Protein AF-A0A8S8XII8-F1 (afdb_monomer)

Solvent-accessible surface area (backbone atoms only — not comparable to full-atom values): 5338 Å² total; per-residue (Å²): 93,66,47,87,76,76,74,64,40,82,79,42,39,60,41,43,30,39,20,57,73,83,46,82,67,41,78,43,48,67,51,50,102,86,35,84,66,51,17,30,47,53,76,57,83,85,50,93,39,52,55,46,67,75,44,38,41,49,73,48,74,84,70,91,62,74,43,41,38,40,39,34,37,25,38,62,82,76,71,43,76,75,46,77,49,78,45,77,44,120

Mean predicted aligned error: 7.66 Å

Foldseek 3Di:
DAQPDDAFPVPFFKWKWKDKQPDDTDTADADDPVRPAQHKDKPPNVDRGTDGHGIDMDGHHDDPDWIKMWMWMARPVVRDTSDIDIDTDD

Nearest PDB structures (foldseek):
  6df3-assembly1_L  TM=5.464E-01  e=1.966E+00  Homo sapiens
  3dlq-assembly1_R  TM=5.939E-01  e=3.766E+00  Homo sapiens
  6weo-assembly11_S  TM=4.744E-01  e=1.207E+00  Mus musculus
  3dgc-assembly2_S  TM=4.590E-01  e=3.379E+00  Homo sapiens
  8vse-assembly1_B  TM=5.070E-01  e=4.937E+00  Homo sapiens

Radius of gyration: 12.89 Å; Cα contacts (8 Å, |Δi|>4): 185; chains: 1; bounding box: 33×28×31 Å

pLDDT: mean 74.76, std 11.41, range [42.47, 87.94]

Sequence (90 aa):
MTMDSGSDLGWASITIKASVDGAASSTVPMCDDTTTENCWSSTDSDDTAAWNVGEAITVDTDCSGVCTVTVNVLNSREGTTLDTTVVDVE

Secondary structure (DSSP, 8-state):
-B--S----TTPBEEEEEEETTPPPEEEPBP-SS--SS-EEESSTT-SSB--TT-BEEE----SSSEEEEEEEEETTT--EEEEEEEEE-

Structure (mmCIF, N/CA/C/O backbone):
data_AF-A0A8S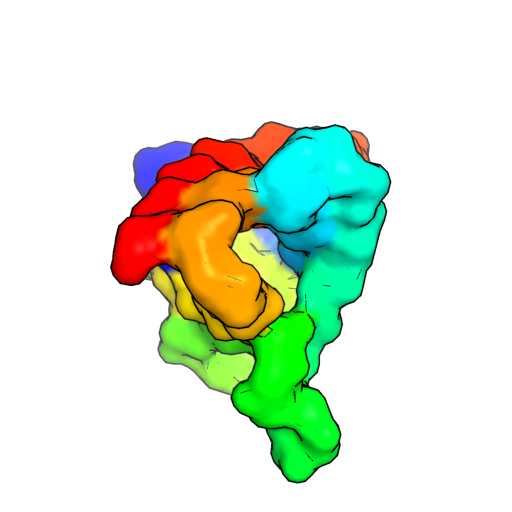8XII8-F1
#
_entry.id   AF-A0A8S8XII8-F1
#
loop_
_atom_site.group_PDB
_atom_site.id
_atom_site.type_symbol
_atom_site.label_atom_id
_atom_site.label_alt_id
_atom_site.label_comp_id
_atom_site.label_asym_id
_atom_site.label_entity_id
_atom_site.label_seq_id
_atom_site.pdbx_PDB_ins_code
_atom_site.Cartn_x
_atom_site.Cartn_y
_atom_site.Cartn_z
_atom_site.occupancy
_atom_site.B_iso_or_equiv
_atom_site.auth_seq_id
_atom_site.auth_comp_id
_atom_site.auth_asym_id
_atom_site.auth_atom_id
_atom_site.pdbx_PDB_model_num
ATOM 1 N N . MET A 1 1 ? 0.096 -8.084 -5.932 1.00 68.75 1 MET A N 1
ATOM 2 C CA . MET A 1 1 ? -0.279 -7.259 -7.108 1.00 68.75 1 MET A CA 1
ATOM 3 C C . MET A 1 1 ? 0.974 -6.978 -7.932 1.00 68.75 1 MET A C 1
ATOM 5 O O . MET A 1 1 ? 2.038 -6.852 -7.332 1.00 68.75 1 MET A O 1
ATOM 9 N N . THR A 1 2 ? 0.878 -6.952 -9.265 1.00 61.94 2 THR A N 1
ATOM 10 C CA . THR A 1 2 ? 2.009 -6.739 -10.195 1.00 61.94 2 THR A CA 1
ATOM 11 C C . THR A 1 2 ? 1.809 -5.452 -10.989 1.00 61.94 2 THR A C 1
ATOM 13 O O . THR A 1 2 ? 0.686 -5.133 -11.372 1.00 61.94 2 THR A O 1
ATOM 16 N N . MET A 1 3 ? 2.881 -4.686 -11.221 1.00 56.81 3 MET A N 1
ATOM 17 C CA . MET A 1 3 ? 2.798 -3.499 -12.075 1.00 56.81 3 MET A CA 1
ATOM 18 C C . MET A 1 3 ? 2.723 -3.928 -13.545 1.00 56.81 3 MET A C 1
ATOM 20 O O . MET A 1 3 ? 3.745 -4.213 -14.168 1.00 56.81 3 MET A O 1
ATOM 24 N N . ASP A 1 4 ? 1.511 -3.946 -14.097 1.00 54.22 4 ASP A N 1
ATOM 25 C CA . ASP A 1 4 ? 1.264 -4.391 -15.476 1.00 54.22 4 ASP A CA 1
ATOM 26 C C . ASP A 1 4 ? 1.344 -3.240 -16.504 1.00 54.22 4 ASP A C 1
ATOM 28 O O . ASP A 1 4 ? 1.367 -3.470 -17.716 1.00 54.22 4 ASP A O 1
ATOM 32 N N . SER A 1 5 ? 1.410 -1.983 -16.043 1.00 42.47 5 SER A N 1
ATOM 33 C CA . SER A 1 5 ? 1.589 -0.803 -16.897 1.00 42.47 5 SER A CA 1
ATOM 34 C C . SER A 1 5 ? 2.168 0.387 -16.128 1.00 42.47 5 SER A C 1
ATOM 36 O O . SER A 1 5 ? 1.685 0.716 -15.049 1.00 42.47 5 SER A O 1
ATOM 38 N N . GLY A 1 6 ? 3.164 1.060 -16.707 1.00 49.38 6 GLY A N 1
ATOM 39 C CA . GLY A 1 6 ? 3.843 2.214 -16.115 1.00 49.38 6 GLY A CA 1
ATOM 40 C C . GLY A 1 6 ? 5.234 2.403 -16.721 1.00 49.38 6 GLY A C 1
ATOM 41 O O . GLY A 1 6 ? 5.759 1.498 -17.365 1.00 49.38 6 GLY A O 1
ATOM 42 N N . SER A 1 7 ? 5.816 3.590 -16.562 1.00 48.12 7 SER A N 1
ATOM 43 C CA . SER A 1 7 ? 7.266 3.772 -16.718 1.00 48.12 7 SER A CA 1
ATOM 44 C C . SER A 1 7 ? 7.928 3.370 -15.404 1.00 48.12 7 SER A C 1
ATOM 46 O O . SER A 1 7 ? 7.331 3.634 -14.360 1.00 48.12 7 SER A O 1
ATOM 48 N N . ASP A 1 8 ? 9.141 2.803 -15.436 1.00 50.53 8 ASP A N 1
ATOM 49 C CA . ASP A 1 8 ? 9.925 2.573 -14.214 1.00 50.53 8 ASP A CA 1
ATOM 50 C C . ASP A 1 8 ? 9.914 3.838 -13.364 1.00 50.53 8 ASP A C 1
ATOM 52 O O . ASP A 1 8 ? 10.357 4.907 -13.805 1.00 50.53 8 ASP A O 1
ATOM 56 N N . LEU A 1 9 ? 9.372 3.725 -12.150 1.00 56.06 9 LEU A N 1
ATOM 57 C CA . LEU A 1 9 ? 9.362 4.852 -11.235 1.00 56.06 9 LEU A CA 1
ATOM 58 C C . LEU A 1 9 ? 10.778 5.179 -10.783 1.00 56.06 9 LEU A C 1
ATOM 60 O O . LEU A 1 9 ? 10.984 6.338 -10.437 1.00 56.06 9 LEU A O 1
ATOM 64 N N . GLY A 1 10 ? 11.708 4.205 -10.827 1.00 51.16 10 GLY A N 1
ATOM 65 C CA . GLY A 1 10 ? 13.184 4.274 -10.818 1.00 51.16 10 GLY A CA 1
ATOM 66 C C . GLY A 1 10 ? 13.878 5.061 -9.694 1.00 51.16 10 GLY A C 1
ATOM 67 O O . GLY A 1 10 ? 15.090 4.971 -9.529 1.00 51.16 10 GLY A O 1
ATOM 68 N N . TRP A 1 11 ? 13.131 5.910 -8.994 1.00 48.16 11 TRP A N 1
ATOM 69 C CA . TRP A 1 11 ? 13.526 6.960 -8.056 1.00 48.16 11 TRP A CA 1
ATOM 70 C C . TRP A 1 11 ? 12.311 7.610 -7.350 1.00 48.16 11 TRP A C 1
ATOM 72 O O . TRP A 1 11 ? 12.506 8.397 -6.422 1.00 48.16 11 TRP A O 1
ATOM 82 N N . ALA A 1 12 ? 11.061 7.343 -7.758 1.00 54.66 12 ALA A N 1
ATOM 83 C CA . ALA A 1 12 ? 9.865 7.809 -7.054 1.00 54.66 12 ALA A CA 1
ATOM 84 C C . ALA A 1 12 ? 9.373 6.766 -6.041 1.00 54.66 12 ALA A C 1
ATOM 86 O O . ALA A 1 12 ? 9.174 5.603 -6.382 1.00 54.66 12 ALA A O 1
ATOM 87 N N . SER A 1 13 ? 9.159 7.209 -4.798 1.00 69.94 13 SER A N 1
ATOM 88 C CA . SER A 1 13 ? 8.670 6.350 -3.727 1.00 69.94 13 SER A CA 1
ATOM 89 C C . SER A 1 13 ? 7.186 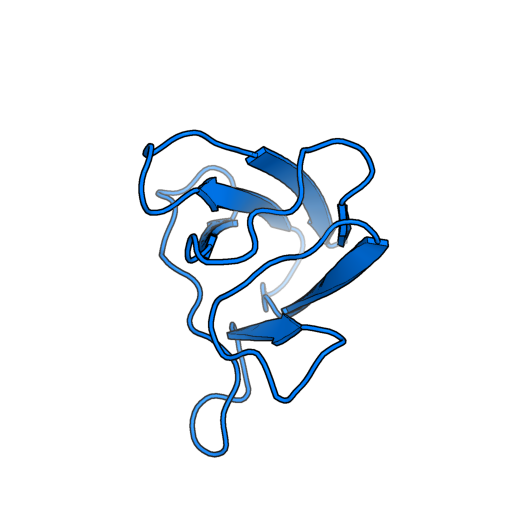6.029 -3.882 1.00 69.94 13 SER A C 1
ATOM 91 O O . SER A 1 13 ? 6.383 6.908 -4.222 1.00 69.94 13 SER A O 1
ATOM 93 N N . ILE A 1 14 ? 6.788 4.802 -3.564 1.00 76.56 14 ILE A N 1
ATOM 94 C CA . ILE A 1 14 ? 5.373 4.423 -3.478 1.00 76.56 14 ILE A CA 1
ATOM 95 C C . ILE A 1 14 ? 4.817 4.592 -2.062 1.00 76.56 14 ILE A C 1
ATOM 97 O O . ILE A 1 14 ? 5.518 4.425 -1.069 1.00 76.56 14 ILE A O 1
ATOM 101 N N . THR A 1 15 ? 3.536 4.943 -1.973 1.00 82.38 15 THR A N 1
ATOM 102 C CA . THR A 1 15 ? 2.767 4.912 -0.725 1.00 82.38 15 THR A CA 1
ATOM 103 C C . THR A 1 15 ? 1.633 3.915 -0.891 1.00 82.38 15 THR A C 1
ATOM 105 O O . THR A 1 15 ? 0.787 4.087 -1.769 1.00 82.38 15 THR A O 1
ATOM 108 N N . ILE A 1 16 ? 1.580 2.906 -0.025 1.00 83.62 16 ILE A N 1
ATOM 109 C CA . ILE A 1 16 ? 0.471 1.953 0.023 1.00 83.62 16 ILE A CA 1
ATOM 110 C C . ILE A 1 16 ? -0.583 2.467 0.997 1.00 83.62 16 ILE A C 1
ATOM 112 O O . ILE A 1 16 ? -0.266 2.857 2.122 1.00 83.62 16 ILE A O 1
ATOM 116 N N . LYS A 1 17 ? -1.845 2.481 0.571 1.00 86.44 17 LYS A N 1
ATOM 117 C CA . LYS A 1 17 ? -2.990 2.808 1.422 1.00 86.44 17 LYS A CA 1
ATOM 118 C C . LYS A 1 17 ? -4.035 1.710 1.360 1.00 86.44 17 LYS A C 1
ATOM 120 O O . LYS A 1 17 ? -4.471 1.364 0.271 1.00 86.44 17 LYS A O 1
ATOM 125 N N . ALA A 1 18 ? -4.493 1.234 2.509 1.00 84.62 18 ALA A N 1
ATOM 126 C CA . ALA A 1 18 ? -5.554 0.237 2.596 1.00 84.62 18 ALA A CA 1
ATOM 127 C C . ALA A 1 18 ? -6.773 0.787 3.341 1.00 84.62 18 ALA A C 1
ATOM 129 O O . ALA A 1 18 ? -6.641 1.587 4.270 1.00 84.62 18 ALA A O 1
ATOM 130 N N . SER A 1 19 ? -7.962 0.358 2.935 1.00 85.94 19 SER A N 1
ATOM 131 C CA . SER A 1 19 ? -9.225 0.585 3.643 1.00 85.94 19 SER A CA 1
ATOM 132 C C . SER A 1 19 ? -10.000 -0.719 3.745 1.00 85.94 19 SER A C 1
ATOM 134 O O . SER A 1 19 ? -10.028 -1.479 2.781 1.00 85.94 19 SER A O 1
ATOM 136 N N . VAL A 1 20 ? -10.676 -0.927 4.870 1.00 84.81 20 VAL A N 1
ATOM 137 C CA . VAL A 1 20 ? -11.550 -2.083 5.111 1.00 84.81 20 VAL A CA 1
ATOM 138 C C . VAL A 1 20 ? -13.000 -1.604 5.115 1.00 84.81 20 VAL A C 1
ATOM 140 O O . VAL A 1 20 ? -13.293 -0.567 5.709 1.00 84.81 20 VAL A O 1
ATOM 143 N N . ASP A 1 21 ? -13.888 -2.309 4.416 1.00 85.25 21 ASP A N 1
ATOM 144 C CA . ASP A 1 21 ? -15.339 -2.062 4.365 1.00 85.25 21 ASP A CA 1
ATOM 145 C C . ASP A 1 21 ? -15.728 -0.613 4.011 1.00 85.25 21 ASP A C 1
ATOM 147 O O . ASP A 1 21 ? -16.685 -0.038 4.534 1.00 85.25 21 ASP A O 1
ATOM 151 N N . GLY A 1 22 ? -14.950 0.020 3.128 1.00 80.00 22 GLY A N 1
ATOM 152 C CA . GLY A 1 22 ? -15.171 1.411 2.716 1.00 80.00 22 GLY A CA 1
ATOM 153 C C . GLY A 1 22 ? -14.841 2.458 3.789 1.00 80.00 22 GLY A C 1
ATOM 154 O O . GLY A 1 22 ? -15.202 3.627 3.631 1.00 80.00 22 GLY A O 1
ATOM 155 N N . ALA A 1 23 ? -14.157 2.071 4.871 1.00 83.94 23 ALA A N 1
ATOM 156 C CA . ALA A 1 23 ? -13.631 2.998 5.867 1.00 83.94 2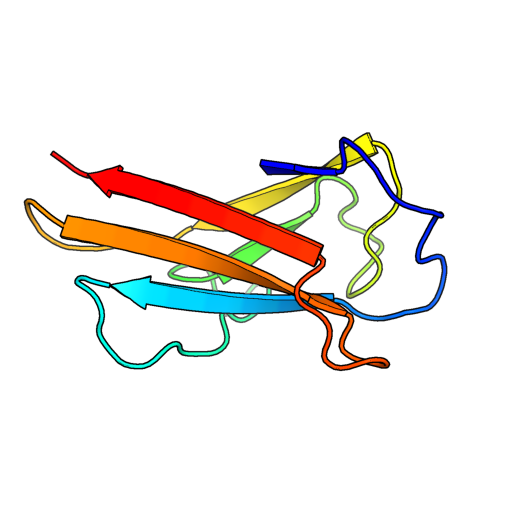3 ALA A CA 1
ATOM 157 C C . ALA A 1 23 ? -12.548 3.928 5.284 1.00 83.94 23 ALA A C 1
ATOM 159 O O . ALA A 1 23 ? -12.084 3.778 4.153 1.00 83.94 23 ALA A O 1
ATOM 160 N N . ALA A 1 24 ? -12.114 4.911 6.078 1.00 84.94 24 ALA A N 1
ATOM 161 C CA . ALA A 1 24 ? -11.031 5.802 5.678 1.00 84.94 24 ALA A CA 1
ATOM 162 C C . ALA A 1 24 ? -9.733 5.015 5.424 1.00 84.94 24 ALA A C 1
ATOM 164 O O . ALA A 1 24 ? -9.308 4.211 6.254 1.00 84.94 24 ALA A O 1
ATOM 165 N N . SER A 1 25 ? -9.085 5.279 4.287 1.00 83.62 25 SER A N 1
ATOM 166 C CA . SER A 1 25 ? -7.826 4.627 3.937 1.00 83.62 25 SER A CA 1
ATOM 167 C C . SER A 1 25 ? -6.698 5.051 4.880 1.00 83.62 25 SER A C 1
ATOM 169 O O . SER A 1 25 ? -6.487 6.254 5.072 1.00 83.62 25 SER A O 1
ATOM 171 N N . SER A 1 26 ? -5.935 4.089 5.384 1.00 85.88 26 SER A N 1
ATOM 172 C CA . SER A 1 26 ? -4.738 4.306 6.201 1.00 85.88 26 SER A CA 1
ATOM 173 C C . SER A 1 26 ? -3.484 3.915 5.431 1.00 85.88 26 SER A C 1
ATOM 175 O O . SER A 1 26 ? -3.532 3.039 4.572 1.00 85.88 26 SER A O 1
ATOM 177 N N . THR A 1 27 ? -2.362 4.578 5.715 1.00 87.94 27 THR A N 1
ATOM 178 C CA . THR A 1 27 ? -1.070 4.200 5.130 1.00 87.94 27 THR A CA 1
ATOM 179 C C . THR A 1 27 ? -0.633 2.852 5.689 1.00 87.94 27 THR A C 1
ATOM 181 O O . THR A 1 27 ? -0.586 2.687 6.907 1.00 87.94 27 THR A O 1
ATOM 184 N N . VAL A 1 28 ? -0.297 1.919 4.802 1.00 85.25 28 VAL A N 1
ATOM 185 C CA . VAL A 1 28 ? 0.265 0.614 5.157 1.00 85.25 28 VAL A CA 1
ATOM 186 C C . VAL A 1 28 ? 1.789 0.765 5.232 1.00 85.25 28 VAL A C 1
ATOM 188 O O . VAL A 1 28 ? 2.397 1.180 4.239 1.00 85.25 28 VAL A O 1
ATOM 191 N N . PRO A 1 29 ? 2.422 0.503 6.388 1.00 85.38 29 PRO A N 1
ATOM 192 C CA . PRO A 1 29 ? 3.874 0.565 6.524 1.00 85.38 29 PRO A CA 1
ATOM 193 C C . PRO A 1 29 ? 4.560 -0.566 5.748 1.00 85.38 29 PRO A C 1
ATOM 195 O O . PRO A 1 29 ? 3.952 -1.596 5.464 1.00 85.38 29 PRO A O 1
ATOM 198 N N . MET A 1 30 ? 5.837 -0.382 5.413 1.00 83.06 30 MET A N 1
ATOM 199 C CA . MET A 1 30 ? 6.655 -1.475 4.884 1.00 83.06 30 MET A CA 1
ATOM 200 C C . MET A 1 30 ? 6.915 -2.499 5.996 1.00 83.06 30 MET A C 1
ATOM 202 O O . MET A 1 30 ? 7.078 -2.115 7.155 1.00 83.06 30 MET A O 1
ATOM 206 N N . CYS A 1 31 ? 6.930 -3.785 5.655 1.00 84.31 31 CYS A N 1
ATOM 207 C CA . CYS A 1 31 ? 7.295 -4.838 6.591 1.00 84.31 31 CYS A CA 1
ATOM 208 C C . CYS A 1 31 ? 8.781 -4.728 6.944 1.00 84.31 31 CYS A C 1
ATOM 210 O O . CYS A 1 31 ? 9.624 -4.586 6.057 1.00 84.31 31 CYS A O 1
ATOM 212 N N . ASP A 1 32 ? 9.098 -4.830 8.230 1.00 84.50 32 ASP A N 1
ATOM 213 C CA . ASP A 1 32 ? 10.466 -4.832 8.748 1.00 84.50 32 ASP A CA 1
ATOM 214 C C . ASP A 1 32 ? 10.588 -5.774 9.960 1.00 84.50 32 ASP A C 1
ATOM 216 O O . ASP A 1 32 ? 9.639 -6.473 10.318 1.00 84.50 32 ASP A O 1
ATOM 220 N N . ASP A 1 33 ? 11.754 -5.797 10.613 1.00 80.56 33 ASP A N 1
ATOM 221 C CA . ASP A 1 33 ? 12.007 -6.649 11.788 1.00 80.56 33 ASP A CA 1
ATOM 222 C C . ASP A 1 33 ? 11.045 -6.386 12.967 1.00 80.56 33 ASP A C 1
ATOM 224 O O . ASP A 1 33 ? 10.934 -7.204 13.883 1.00 80.56 33 ASP A O 1
ATOM 228 N N . THR A 1 34 ? 10.369 -5.236 12.981 1.00 83.31 34 THR A N 1
ATOM 229 C CA . THR A 1 34 ? 9.467 -4.790 14.053 1.00 83.31 34 THR A CA 1
ATOM 230 C C . THR A 1 34 ? 7.997 -4.748 13.638 1.00 83.31 34 THR A C 1
ATOM 232 O O . THR A 1 34 ? 7.121 -4.835 14.500 1.00 83.31 34 THR A O 1
ATOM 235 N N . THR A 1 35 ? 7.721 -4.659 12.339 1.00 82.56 35 THR A N 1
ATOM 236 C CA . THR A 1 35 ? 6.391 -4.538 11.744 1.00 82.56 35 THR A CA 1
ATOM 237 C C . THR A 1 35 ? 6.170 -5.723 10.816 1.00 82.56 35 THR A C 1
ATOM 239 O O . THR A 1 35 ? 6.608 -5.719 9.670 1.00 82.56 35 THR A O 1
ATOM 242 N N . THR A 1 36 ? 5.511 -6.757 11.335 1.00 79.69 36 THR A N 1
ATOM 243 C CA . THR A 1 36 ? 5.331 -8.045 10.641 1.00 79.69 36 THR A CA 1
ATOM 244 C C . THR A 1 36 ? 3.881 -8.356 10.282 1.00 79.69 36 THR A C 1
ATOM 246 O O . THR A 1 36 ? 3.638 -9.342 9.601 1.00 79.69 36 THR A O 1
ATOM 249 N N . GLU A 1 37 ? 2.939 -7.511 10.705 1.00 81.19 37 GLU A N 1
ATOM 250 C CA . GLU A 1 37 ? 1.508 -7.623 10.410 1.00 81.19 37 GLU A CA 1
ATOM 251 C C . GLU A 1 37 ? 1.004 -6.297 9.838 1.00 81.19 37 GLU A C 1
ATOM 253 O O . GLU A 1 37 ? 1.510 -5.227 10.202 1.00 81.19 37 GLU A O 1
ATOM 258 N N . ASN A 1 38 ? -0.029 -6.354 8.990 1.00 82.31 38 ASN A N 1
ATOM 259 C CA . ASN A 1 38 ? -0.635 -5.170 8.368 1.00 82.31 38 ASN A CA 1
ATOM 260 C C . ASN A 1 38 ? 0.397 -4.282 7.651 1.00 82.31 38 ASN A C 1
ATOM 262 O O . ASN A 1 38 ? 0.399 -3.057 7.803 1.00 82.31 38 ASN A O 1
ATOM 266 N N . CYS A 1 39 ? 1.310 -4.911 6.917 1.00 84.94 39 CYS A N 1
ATOM 267 C CA . CYS A 1 39 ? 2.457 -4.277 6.284 1.00 84.94 39 CYS A CA 1
ATOM 268 C C . CYS A 1 39 ? 2.611 -4.746 4.833 1.00 84.94 39 CYS A C 1
ATOM 270 O O . CYS A 1 39 ? 1.984 -5.714 4.409 1.00 8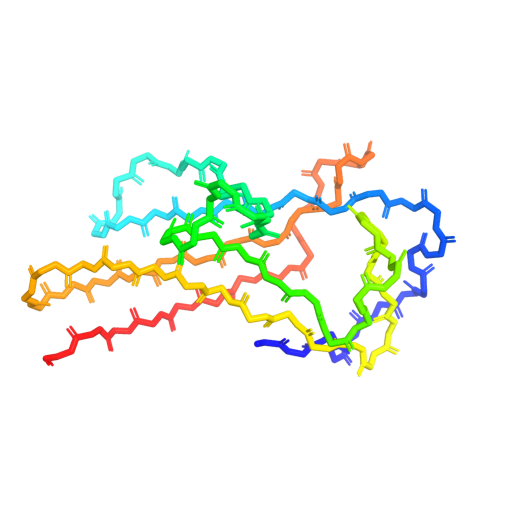4.94 39 CYS A O 1
ATOM 272 N N . TRP A 1 40 ? 3.436 -4.069 4.036 1.00 84.38 40 TRP A N 1
ATOM 273 C CA . TRP A 1 40 ? 3.716 -4.490 2.660 1.00 84.38 40 TRP A CA 1
ATOM 274 C C . TRP A 1 40 ? 5.196 -4.794 2.427 1.00 84.38 40 TRP A C 1
ATOM 276 O O . TRP A 1 40 ? 6.073 -4.207 3.053 1.00 84.38 40 TRP A O 1
ATOM 286 N N . SER A 1 41 ? 5.479 -5.697 1.495 1.00 81.19 41 SER A N 1
ATOM 287 C CA . SER A 1 41 ? 6.832 -6.051 1.057 1.00 81.19 41 SER A CA 1
ATOM 288 C C . SER A 1 41 ? 6.912 -6.107 -0.467 1.00 81.19 41 SER A C 1
ATOM 290 O O . SER A 1 41 ? 5.938 -6.450 -1.140 1.00 81.19 41 SER A O 1
ATOM 292 N N . SER A 1 42 ? 8.067 -5.758 -1.022 1.00 78.19 42 SER A N 1
ATOM 293 C CA . SER A 1 42 ? 8.402 -5.908 -2.440 1.00 78.19 42 SER A CA 1
ATOM 294 C C . SER A 1 42 ? 9.177 -7.203 -2.678 1.00 78.19 42 SER A C 1
ATOM 296 O O . SER A 1 42 ? 9.885 -7.698 -1.802 1.00 78.19 42 SER A O 1
ATOM 298 N N . THR A 1 43 ? 9.067 -7.757 -3.888 1.00 72.38 43 THR A N 1
ATOM 299 C CA . THR A 1 43 ? 9.915 -8.881 -4.321 1.00 72.38 43 THR A CA 1
ATOM 300 C C . THR A 1 43 ? 11.391 -8.510 -4.445 1.00 72.38 43 THR A C 1
ATOM 302 O O . THR A 1 43 ? 12.233 -9.402 -4.384 1.00 72.38 43 THR A O 1
ATOM 305 N N . ASP A 1 44 ? 11.699 -7.224 -4.612 1.00 69.06 44 ASP A N 1
ATOM 306 C CA . ASP A 1 44 ? 13.050 -6.697 -4.452 1.00 69.06 44 ASP A CA 1
ATOM 307 C C . ASP A 1 44 ? 13.208 -6.183 -3.015 1.00 69.06 44 ASP A C 1
ATOM 309 O O . ASP A 1 44 ? 12.658 -5.148 -2.639 1.00 69.06 44 ASP A O 1
ATOM 313 N N . SER A 1 45 ? 13.889 -6.969 -2.183 1.00 57.34 45 SER A N 1
ATOM 314 C CA . SER A 1 45 ? 14.075 -6.695 -0.756 1.00 57.34 45 SER A CA 1
ATOM 315 C C . SER A 1 45 ? 15.090 -5.585 -0.466 1.00 57.34 45 SER A C 1
ATOM 317 O O . SER A 1 45 ? 15.168 -5.143 0.680 1.00 57.34 45 SER A O 1
ATOM 319 N N . ASP A 1 46 ? 15.874 -5.156 -1.462 1.00 59.19 46 ASP A N 1
ATOM 320 C CA . ASP A 1 46 ? 16.894 -4.112 -1.298 1.00 59.19 46 ASP A CA 1
ATOM 321 C C . ASP A 1 46 ? 16.366 -2.704 -1.639 1.00 59.19 46 ASP A C 1
ATOM 323 O O . ASP A 1 46 ? 16.978 -1.707 -1.242 1.00 59.19 46 ASP A O 1
ATOM 327 N N . ASP A 1 47 ? 15.213 -2.590 -2.313 1.00 59.50 47 ASP A N 1
ATOM 328 C CA . ASP A 1 47 ? 14.646 -1.301 -2.716 1.00 59.50 47 ASP A CA 1
ATOM 329 C C . ASP A 1 47 ? 13.498 -0.858 -1.792 1.00 59.50 47 ASP A C 1
ATOM 331 O O . ASP A 1 47 ? 12.313 -1.101 -2.003 1.00 59.50 47 ASP A O 1
ATOM 335 N N . THR A 1 48 ? 13.883 -0.191 -0.704 1.00 57.25 48 THR A N 1
ATOM 336 C CA . THR A 1 48 ? 13.006 0.255 0.402 1.00 57.25 48 THR A CA 1
ATOM 337 C C . THR A 1 48 ? 11.904 1.265 0.041 1.00 57.25 48 THR A C 1
ATOM 339 O O . THR A 1 48 ? 11.198 1.740 0.933 1.00 57.25 48 THR A O 1
ATOM 342 N N . ALA A 1 49 ? 11.747 1.643 -1.231 1.00 58.47 49 ALA A N 1
ATOM 343 C CA . ALA A 1 49 ? 10.691 2.571 -1.633 1.00 58.47 49 ALA A CA 1
ATOM 344 C C . ALA A 1 49 ? 10.390 2.623 -3.136 1.00 58.47 49 ALA A C 1
ATOM 346 O O . ALA A 1 49 ? 9.358 3.204 -3.487 1.00 58.47 49 ALA A O 1
ATOM 347 N N . ALA A 1 50 ? 11.253 2.117 -4.023 1.00 63.28 50 ALA A N 1
ATOM 348 C CA . ALA A 1 50 ? 10.966 2.152 -5.454 1.00 63.28 50 ALA A CA 1
ATOM 349 C C . ALA A 1 50 ? 10.056 0.986 -5.856 1.00 63.28 50 ALA A C 1
ATOM 351 O O . ALA A 1 50 ? 10.116 -0.096 -5.284 1.00 63.28 50 ALA A O 1
ATOM 352 N N . TRP A 1 51 ? 9.193 1.230 -6.842 1.00 63.66 51 TRP A N 1
ATOM 353 C CA . TRP A 1 51 ? 8.423 0.174 -7.490 1.00 63.66 51 TRP A CA 1
ATOM 354 C C . TRP A 1 51 ? 8.743 0.192 -8.980 1.00 63.66 51 TRP A C 1
ATOM 356 O O . TRP A 1 51 ? 8.376 1.138 -9.689 1.00 63.66 51 TRP A O 1
ATOM 366 N N . ASN A 1 52 ? 9.472 -0.821 -9.439 1.00 67.12 52 ASN A N 1
ATOM 367 C CA . ASN A 1 52 ? 9.863 -0.971 -10.836 1.00 67.12 52 ASN A CA 1
ATOM 368 C C . ASN A 1 52 ? 8.839 -1.815 -11.609 1.00 67.12 52 ASN A C 1
ATOM 370 O O . ASN A 1 52 ? 8.066 -2.599 -11.046 1.00 67.12 52 ASN A O 1
ATOM 374 N N . VAL A 1 53 ? 8.813 -1.650 -12.930 1.00 66.12 53 VAL A N 1
ATOM 375 C CA . VAL A 1 53 ? 7.907 -2.408 -13.797 1.00 66.12 53 VAL A CA 1
ATOM 376 C C . VAL A 1 53 ? 8.262 -3.894 -13.727 1.00 66.12 53 VAL A C 1
ATOM 378 O O . VAL A 1 53 ? 9.415 -4.285 -13.891 1.00 66.12 53 VAL A O 1
ATOM 381 N N . GLY A 1 54 ? 7.253 -4.742 -13.520 1.00 65.81 54 GLY A N 1
ATOM 382 C CA . GLY A 1 54 ? 7.438 -6.187 -13.366 1.00 65.81 54 GLY A CA 1
ATOM 383 C C . GLY A 1 54 ? 7.761 -6.647 -11.941 1.00 65.81 54 GLY A C 1
ATOM 384 O O . GLY A 1 54 ? 7.793 -7.855 -11.704 1.00 65.81 54 GLY A O 1
ATOM 385 N N . GLU A 1 55 ? 7.932 -5.732 -10.984 1.00 70.69 55 GLU A N 1
ATOM 386 C CA . GLU A 1 55 ? 8.005 -6.087 -9.567 1.00 70.69 55 GLU A CA 1
ATOM 387 C C . GLU A 1 55 ? 6.615 -6.330 -8.980 1.00 70.69 55 GLU A C 1
ATOM 389 O O . GLU A 1 55 ? 5.630 -5.646 -9.299 1.00 70.69 55 GLU A O 1
ATOM 394 N N . ALA A 1 56 ? 6.551 -7.301 -8.072 1.00 74.94 56 ALA A N 1
ATOM 395 C CA . ALA A 1 56 ? 5.360 -7.571 -7.295 1.00 74.94 56 ALA A CA 1
ATOM 396 C C . ALA A 1 56 ? 5.514 -6.984 -5.894 1.00 74.94 56 ALA A C 1
ATOM 398 O O . ALA A 1 56 ? 6.548 -7.141 -5.244 1.00 74.94 56 ALA A O 1
ATOM 399 N N . ILE A 1 57 ? 4.438 -6.372 -5.412 1.00 77.69 57 ILE A N 1
ATOM 400 C CA . ILE A 1 57 ? 4.284 -6.070 -3.993 1.00 77.69 57 ILE A CA 1
ATOM 401 C C . ILE A 1 57 ? 3.248 -7.015 -3.387 1.00 77.69 57 ILE A C 1
ATOM 403 O O . ILE A 1 57 ? 2.221 -7.350 -4.002 1.00 77.69 57 ILE A O 1
ATOM 407 N N . THR A 1 58 ? 3.544 -7.449 -2.172 1.00 81.69 58 THR A N 1
ATOM 408 C CA . THR A 1 58 ? 2.667 -8.242 -1.320 1.00 81.69 58 THR A CA 1
ATOM 409 C C . THR A 1 58 ? 2.230 -7.351 -0.179 1.00 81.69 58 THR A C 1
ATOM 411 O O . THR A 1 58 ? 3.067 -6.807 0.533 1.00 81.69 58 THR A O 1
ATOM 414 N N . VAL A 1 59 ? 0.923 -7.176 -0.028 1.00 78.50 59 VAL A N 1
ATOM 415 C CA . VAL A 1 59 ? 0.342 -6.414 1.073 1.00 78.50 59 VAL A CA 1
ATOM 416 C C . VAL A 1 59 ? -0.320 -7.419 1.994 1.00 78.50 59 VAL A C 1
ATOM 418 O O . VAL A 1 59 ? -1.220 -8.139 1.564 1.00 78.50 59 VAL A O 1
ATOM 421 N N . ASP A 1 60 ? 0.167 -7.487 3.224 1.00 79.81 60 ASP A N 1
ATOM 422 C CA . ASP A 1 60 ? -0.481 -8.211 4.299 1.00 79.81 60 ASP A CA 1
ATOM 423 C C . ASP A 1 60 ? -1.483 -7.270 4.966 1.00 79.81 60 ASP A C 1
ATOM 425 O O . 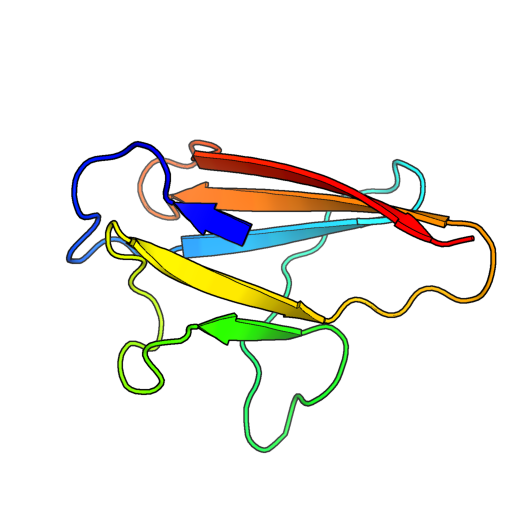ASP A 1 60 ? -1.134 -6.176 5.414 1.00 79.81 60 ASP A O 1
ATOM 429 N N . THR A 1 61 ? -2.747 -7.667 4.973 1.00 71.69 61 THR A N 1
ATOM 430 C CA . THR A 1 61 ? -3.821 -6.955 5.660 1.00 71.69 61 THR A CA 1
ATOM 431 C C . THR A 1 61 ? -4.656 -7.991 6.372 1.00 71.69 61 THR A C 1
ATOM 433 O O . THR A 1 61 ? -5.268 -8.836 5.716 1.00 71.69 61 THR A O 1
ATOM 436 N N . ASP A 1 62 ? -4.706 -7.903 7.693 1.00 72.62 62 ASP A N 1
ATOM 437 C CA . ASP A 1 62 ? -5.576 -8.745 8.487 1.00 72.62 62 ASP A CA 1
ATOM 438 C C . ASP A 1 62 ? -6.927 -8.049 8.671 1.00 72.62 62 ASP A C 1
ATOM 440 O O . ASP A 1 62 ? -7.022 -6.874 9.047 1.00 72.62 62 ASP A O 1
ATOM 444 N N . CYS A 1 63 ? -7.989 -8.789 8.391 1.00 74.44 63 CYS A N 1
ATOM 445 C CA . CYS A 1 63 ? -9.336 -8.421 8.766 1.00 74.44 63 CYS A CA 1
ATOM 446 C C . CYS A 1 63 ? -10.034 -9.663 9.321 1.00 74.44 63 CYS A C 1
ATOM 448 O O . CYS A 1 63 ? -9.975 -10.757 8.764 1.00 74.44 63 CYS A O 1
ATOM 450 N N . SER A 1 64 ? -10.709 -9.504 10.456 1.00 75.50 64 SER A N 1
ATOM 451 C CA . SER A 1 64 ? -11.417 -10.614 11.085 1.00 75.50 64 SER A CA 1
ATOM 452 C C . SER A 1 64 ? -12.819 -10.776 10.489 1.00 75.50 64 SER A C 1
ATOM 454 O O . SER A 1 64 ? -13.666 -9.903 10.693 1.00 75.50 64 SER A O 1
ATOM 456 N N . GLY A 1 65 ? -13.096 -11.920 9.856 1.00 75.81 65 GLY A N 1
ATOM 457 C CA . GLY A 1 65 ? -14.412 -12.255 9.292 1.00 75.81 65 GLY A CA 1
ATOM 458 C C . GLY A 1 65 ? -14.576 -11.827 7.831 1.00 75.81 65 GLY A C 1
ATOM 459 O O . GLY A 1 65 ? -13.590 -11.611 7.139 1.00 75.81 65 GLY A O 1
ATOM 460 N N . VAL A 1 66 ? -15.828 -11.713 7.373 1.00 82.75 66 VAL A N 1
ATOM 461 C CA . VAL A 1 66 ? -16.124 -11.271 6.003 1.00 82.75 66 VAL A CA 1
ATOM 462 C C . VAL A 1 66 ? -15.833 -9.781 5.888 1.00 82.75 66 VAL A C 1
ATOM 464 O O . VAL A 1 66 ? -16.497 -8.987 6.560 1.00 82.75 66 VAL A O 1
ATOM 467 N N . CYS A 1 67 ? -14.867 -9.410 5.054 1.00 83.38 67 CYS A N 1
ATOM 468 C CA . CYS A 1 67 ? -14.477 -8.018 4.857 1.00 83.38 67 CYS A CA 1
ATOM 469 C C . CYS A 1 67 ? -14.093 -7.743 3.398 1.00 83.38 67 CYS A C 1
ATOM 471 O O . CYS A 1 67 ? -13.615 -8.629 2.688 1.00 83.38 67 CYS A O 1
ATOM 473 N N . THR A 1 68 ? -14.229 -6.490 2.972 1.00 85.94 68 THR A N 1
ATOM 474 C CA . THR A 1 68 ? -13.680 -6.024 1.692 1.00 85.94 68 THR A CA 1
ATOM 475 C C . THR A 1 68 ? -12.489 -5.110 1.954 1.00 85.94 68 THR A C 1
ATOM 477 O O . THR A 1 68 ? -12.647 -3.991 2.455 1.00 85.94 68 THR A O 1
ATOM 480 N N . VAL A 1 69 ? -11.290 -5.548 1.573 1.00 84.69 69 VAL A N 1
ATOM 481 C CA . VAL A 1 69 ? -10.068 -4.739 1.630 1.00 84.69 69 VAL A CA 1
ATOM 482 C C . VAL A 1 69 ? -9.835 -4.077 0.279 1.00 84.69 69 VAL A C 1
ATOM 484 O O . VAL A 1 69 ? -9.693 -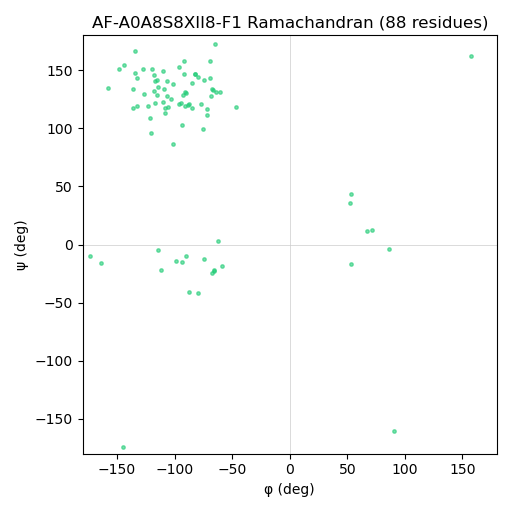4.734 -0.747 1.00 84.69 69 VAL A O 1
ATOM 487 N N . THR A 1 70 ? -9.759 -2.750 0.266 1.00 86.19 70 THR A N 1
ATOM 488 C CA . THR A 1 70 ? -9.321 -1.981 -0.904 1.00 86.19 70 THR A CA 1
ATOM 489 C C . THR A 1 70 ? -7.913 -1.460 -0.662 1.00 86.19 70 THR A C 1
ATOM 491 O O . THR A 1 70 ? -7.694 -0.664 0.251 1.00 86.19 70 THR A O 1
ATOM 494 N N . VAL A 1 71 ? -6.971 -1.880 -1.499 1.00 85.31 71 VAL A N 1
ATOM 495 C CA . VAL A 1 71 ? -5.569 -1.463 -1.482 1.00 85.31 71 VAL A CA 1
ATOM 496 C C . VAL A 1 71 ? -5.320 -0.520 -2.651 1.00 85.31 71 VAL A C 1
ATOM 498 O O . VAL A 1 71 ? -5.620 -0.838 -3.797 1.00 85.31 71 VAL A O 1
ATOM 501 N N . ASN A 1 72 ? -4.750 0.644 -2.364 1.00 85.81 72 ASN A N 1
ATOM 502 C CA . ASN A 1 72 ? -4.354 1.645 -3.343 1.00 85.81 72 ASN A CA 1
ATOM 503 C C . ASN A 1 72 ? -2.846 1.852 -3.278 1.00 85.81 72 ASN A C 1
ATOM 505 O O . ASN A 1 72 ? -2.297 2.094 -2.199 1.00 85.81 72 ASN A O 1
ATOM 509 N N . VAL A 1 73 ? -2.196 1.833 -4.435 1.00 82.06 73 V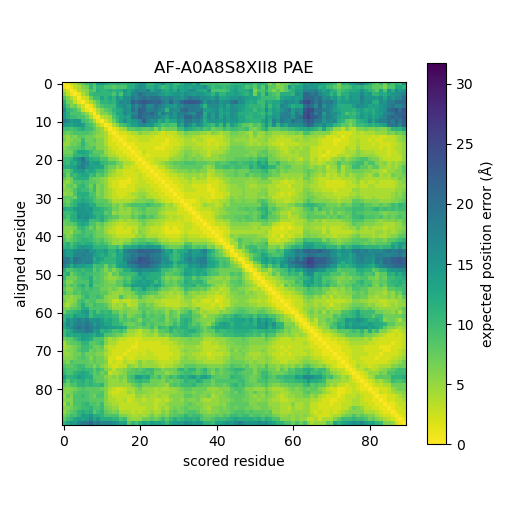AL A N 1
ATOM 510 C CA . VAL A 1 73 ? -0.785 2.195 -4.568 1.00 82.06 73 VAL A CA 1
ATOM 511 C C . VAL A 1 73 ? -0.696 3.583 -5.157 1.00 82.06 73 VAL A C 1
ATOM 513 O O . VAL A 1 73 ? -1.266 3.854 -6.213 1.00 82.06 73 VAL A O 1
ATOM 516 N N . LEU A 1 74 ? 0.010 4.477 -4.478 1.00 82.31 74 LEU A N 1
ATOM 517 C CA . LEU A 1 74 ? 0.155 5.861 -4.898 1.00 82.31 74 LEU A CA 1
ATOM 518 C C . LEU A 1 74 ? 1.603 6.173 -5.251 1.00 82.31 74 LEU A C 1
ATOM 520 O O . LEU A 1 74 ? 2.523 5.782 -4.534 1.00 82.31 74 LEU A O 1
ATOM 524 N N . ASN A 1 75 ? 1.789 6.972 -6.298 1.00 77.94 75 ASN A N 1
ATOM 525 C CA . ASN A 1 75 ? 3.044 7.670 -6.530 1.00 77.94 75 ASN A CA 1
ATOM 526 C C . ASN A 1 75 ? 3.166 8.788 -5.488 1.00 77.94 75 ASN A C 1
ATOM 528 O O . ASN A 1 75 ? 2.429 9.775 -5.542 1.00 77.94 75 ASN A O 1
ATOM 532 N N . SER A 1 76 ? 4.100 8.666 -4.545 1.00 72.25 76 SER A N 1
ATOM 533 C CA . SER A 1 76 ? 4.240 9.633 -3.444 1.00 72.25 76 SER A CA 1
ATOM 534 C C . SER A 1 76 ? 4.661 11.024 -3.922 1.00 72.25 76 SER A C 1
ATOM 536 O O . SER A 1 76 ? 4.411 12.011 -3.232 1.00 72.25 76 SER A O 1
ATOM 538 N N . ARG A 1 77 ? 5.289 11.125 -5.101 1.00 71.31 77 ARG A N 1
ATOM 539 C CA . ARG A 1 77 ? 5.723 12.402 -5.681 1.00 71.31 77 ARG A CA 1
ATOM 540 C C . ARG A 1 77 ? 4.575 13.150 -6.351 1.00 71.31 77 ARG A C 1
ATOM 542 O O . ARG A 1 77 ? 4.494 14.370 -6.238 1.00 71.31 77 ARG A O 1
ATOM 549 N N . GLU A 1 78 ? 3.727 12.428 -7.073 1.00 70.00 78 GLU A N 1
ATOM 550 C CA . GLU A 1 78 ? 2.657 13.014 -7.892 1.00 70.00 78 GLU A CA 1
ATOM 551 C C . GLU A 1 78 ? 1.289 12.981 -7.198 1.00 70.00 78 GLU A C 1
ATOM 553 O O . GLU A 1 78 ? 0.363 13.668 -7.625 1.00 70.00 78 GLU A O 1
ATOM 558 N N . GLY A 1 79 ? 1.151 12.197 -6.123 1.00 72.00 79 GLY A N 1
ATOM 559 C CA . GLY A 1 79 ? -0.118 11.976 -5.427 1.00 72.00 79 GLY A CA 1
ATOM 560 C C . GLY A 1 79 ? -1.142 11.201 -6.261 1.00 72.00 79 GLY A C 1
ATOM 561 O O . GLY A 1 79 ? -2.318 11.158 -5.905 1.00 72.00 79 GLY A O 1
ATOM 562 N N . THR A 1 80 ? -0.718 10.614 -7.379 1.00 78.62 80 THR A N 1
ATOM 563 C CA . THR A 1 80 ? -1.562 9.865 -8.308 1.00 78.62 80 THR A CA 1
ATOM 564 C C . THR A 1 80 ? -1.698 8.417 -7.848 1.00 78.62 80 THR A C 1
ATOM 566 O O . THR A 1 80 ? -0.736 7.810 -7.381 1.00 78.62 80 THR A O 1
ATOM 569 N N . THR A 1 81 ? -2.906 7.858 -7.953 1.00 81.56 81 THR A N 1
ATOM 570 C CA . THR A 1 81 ? -3.125 6.419 -7.744 1.00 81.56 81 THR A CA 1
ATOM 571 C C . THR A 1 81 ? -2.645 5.680 -8.985 1.00 81.56 81 THR A C 1
ATOM 573 O O . THR A 1 81 ? -3.099 5.971 -10.090 1.00 81.56 81 THR A O 1
ATOM 576 N N . LEU A 1 82 ? -1.685 4.785 -8.786 1.00 78.75 82 LEU A N 1
ATOM 577 C CA . LEU A 1 82 ? -1.073 3.957 -9.818 1.00 78.75 82 LEU A CA 1
ATOM 578 C C . LEU A 1 82 ? -1.859 2.670 -10.020 1.00 78.75 82 LEU A C 1
ATOM 580 O O . LEU A 1 82 ? -2.050 2.249 -11.154 1.00 78.75 82 LEU A O 1
ATOM 584 N N . ASP A 1 83 ? -2.319 2.077 -8.920 1.00 81.06 83 ASP A N 1
ATOM 585 C CA . ASP A 1 83 ? -3.113 0.861 -8.954 1.00 81.06 83 ASP A CA 1
ATOM 586 C C . ASP A 1 83 ? -4.111 0.804 -7.795 1.00 81.06 83 ASP A C 1
ATOM 588 O O . ASP A 1 83 ? -3.860 1.345 -6.709 1.00 81.06 83 ASP A O 1
ATOM 592 N N . THR A 1 84 ? -5.229 0.124 -8.038 1.00 83.56 84 THR A N 1
ATOM 593 C CA . THR A 1 84 ? -6.253 -0.172 -7.036 1.00 83.56 84 THR A CA 1
ATOM 594 C C . THR A 1 84 ? -6.624 -1.642 -7.140 1.00 83.56 84 THR A C 1
ATOM 596 O O . THR A 1 84 ? -7.157 -2.090 -8.152 1.00 83.56 84 THR A O 1
ATOM 599 N N . THR A 1 85 ? -6.409 -2.379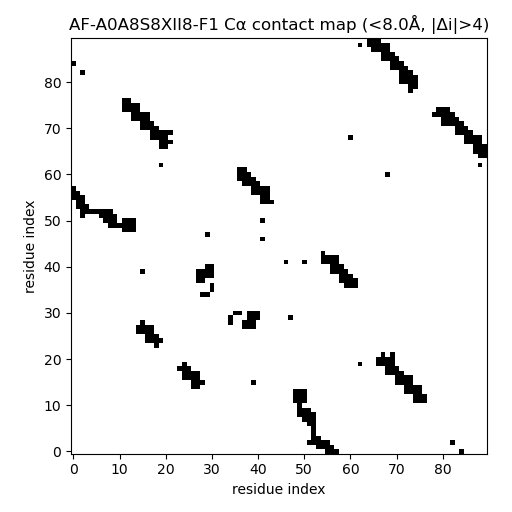 -6.056 1.00 85.88 85 THR A N 1
ATOM 600 C CA . THR A 1 85 ? -6.809 -3.779 -5.922 1.00 85.88 85 THR A CA 1
ATOM 601 C C . THR A 1 85 ? -7.880 -3.900 -4.842 1.00 85.88 85 THR A C 1
ATOM 603 O O . THR A 1 85 ? -7.759 -3.310 -3.770 1.00 85.88 85 THR A O 1
ATOM 606 N N . VAL A 1 86 ? -8.928 -4.675 -5.117 1.00 84.62 86 VAL A N 1
ATOM 607 C CA . VAL A 1 86 ? -9.985 -5.003 -4.152 1.00 84.62 86 VAL A CA 1
ATOM 608 C C . VAL A 1 86 ? -9.936 -6.499 -3.877 1.00 84.62 86 VAL A C 1
ATOM 610 O O . VAL A 1 86 ? -9.909 -7.296 -4.815 1.00 84.62 86 VAL A O 1
ATOM 613 N N . VAL A 1 87 ? -9.895 -6.861 -2.598 1.00 83.44 87 VAL A N 1
ATOM 614 C CA . VAL A 1 87 ? -9.883 -8.240 -2.114 1.00 83.44 87 VAL A CA 1
ATOM 615 C C . VAL A 1 87 ? -11.067 -8.422 -1.179 1.00 83.44 87 VAL A C 1
ATOM 617 O O . VAL A 1 87 ? -11.156 -7.751 -0.153 1.00 83.44 87 VAL A O 1
ATOM 620 N N . ASP A 1 88 ? -11.959 -9.337 -1.535 1.00 80.69 88 ASP A N 1
ATOM 621 C CA . ASP A 1 88 ? -13.017 -9.802 -0.647 1.00 80.69 88 ASP A CA 1
ATOM 622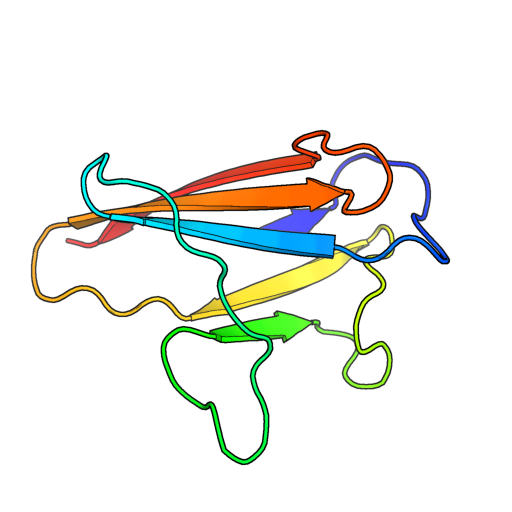 C C . ASP A 1 88 ? -12.495 -11.016 0.128 1.00 80.69 88 ASP A C 1
ATOM 624 O O . ASP A 1 88 ? -12.082 -12.017 -0.465 1.00 80.69 88 ASP A O 1
ATOM 628 N N . VAL A 1 89 ? -12.457 -10.893 1.451 1.00 76.38 89 VAL A N 1
ATOM 629 C CA . VAL A 1 89 ? -12.089 -11.964 2.380 1.00 76.38 89 VAL A CA 1
ATOM 630 C C . VAL A 1 89 ? -13.388 -12.604 2.862 1.00 76.38 89 VAL A C 1
ATOM 632 O O . VAL A 1 89 ? -14.247 -11.905 3.399 1.00 76.38 89 VAL A O 1
ATOM 635 N N . GLU A 1 90 ? -13.549 -13.910 2.622 1.00 69.94 90 GLU A N 1
ATOM 636 C CA . GLU A 1 90 ? -14.731 -14.714 2.993 1.00 69.94 90 GLU A CA 1
ATOM 637 C C . GLU A 1 90 ? -14.493 -15.591 4.230 1.00 69.94 90 GLU A C 1
ATOM 639 O O . GLU A 1 90 ? -13.429 -16.251 4.306 1.00 69.94 90 GLU A O 1
#